Protein AF-A0A7J2YLG4-F1 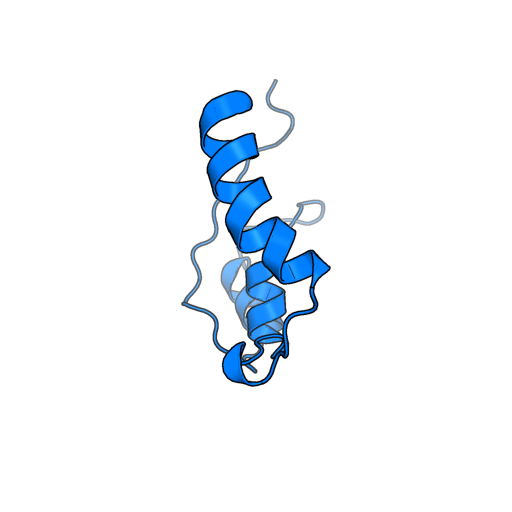(afdb_monomer)

Radius of gyration: 19.5 Å; Cα contacts (8 Å, |Δi|>4): 40; chains: 1; bounding box: 41×31×47 Å

Foldseek 3Di:
DPPDDDDDFDFDQAAAQDPVVVRQCVRCPPPDDPPDDDDDDPVSVCRPPNVDDDCVPDDDDPVNCCCVPPVVCPVCVPPVD

Secondary structure (DSSP, 8-state):
--S----PPP-PPP-TT--HHHHHHHHHTTT--TT------HHHHHHHTT----GGG----HHHHHIIIIIIIIIIIIII-

Sequence (81 aa):
MTKYKALAVVTKFWRSGENYIEEIVSGVSGKVVDGDFVVISEKALSTALNNIVDENWVKPSLGAKVIAKWWMPIVWGYFLG

pLDDT: mean 90.69, std 7.87, range [47.28, 96.31]

Nearest PDB structures (foldseek):
  1myp-assembly1_A  TM=3.721E-01  e=2.843E+00  Canis lupus familiaris

Solve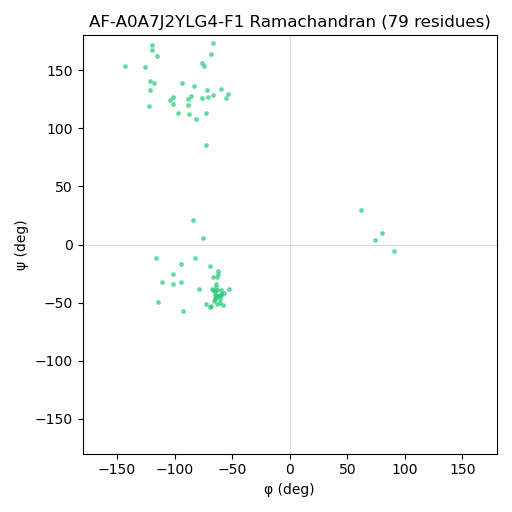nt-accessible surface area (backbone atoms only — not comparable to full-atom values): 5408 Å² total; per-residue (Å²): 133,80,92,71,82,90,79,90,74,81,72,80,88,83,46,69,69,45,69,57,67,61,53,49,50,66,52,43,60,94,76,69,59,94,90,63,85,89,86,76,59,67,67,61,53,38,36,23,70,52,68,72,74,71,67,88,78,58,81,77,49,74,66,54,50,45,42,65,67,45,43,51,57,49,47,37,59,70,73,66,105

Structure (mmCIF, N/CA/C/O backbone):
data_AF-A0A7J2YLG4-F1
#
_entry.id   AF-A0A7J2YLG4-F1
#
loop_
_atom_site.group_PDB
_atom_site.id
_atom_site.type_symbol
_atom_site.label_atom_id
_atom_site.label_alt_id
_atom_site.label_comp_id
_atom_site.label_asym_id
_atom_site.label_entity_id
_atom_site.label_seq_id
_atom_site.pdbx_PDB_ins_code
_atom_site.Cartn_x
_atom_site.Cartn_y
_atom_site.Cartn_z
_atom_site.occupancy
_atom_site.B_iso_or_equiv
_atom_site.auth_seq_id
_atom_site.auth_comp_id
_atom_site.auth_asym_id
_atom_site.auth_atom_id
_atom_site.pdbx_PDB_model_num
ATOM 1 N N . MET A 1 1 ? -25.926 20.295 5.460 1.00 47.28 1 MET A N 1
ATOM 2 C CA . MET A 1 1 ? -25.988 18.977 6.129 1.00 47.28 1 MET A CA 1
ATOM 3 C C . MET A 1 1 ? -24.844 18.132 5.602 1.00 47.28 1 MET A C 1
ATOM 5 O O . MET A 1 1 ? -24.872 17.762 4.436 1.00 47.28 1 MET A O 1
ATOM 9 N N . THR A 1 2 ? -23.816 17.868 6.400 1.00 55.62 2 THR A N 1
ATOM 10 C CA . THR A 1 2 ? -22.796 16.874 6.043 1.00 55.62 2 THR A CA 1
ATOM 11 C C . THR A 1 2 ? -23.345 15.496 6.390 1.00 55.62 2 THR A C 1
ATOM 13 O O . THR A 1 2 ? -23.527 15.170 7.556 1.00 55.62 2 THR A O 1
ATOM 16 N N . LYS A 1 3 ? -23.685 14.716 5.358 1.00 85.19 3 LYS A N 1
ATOM 17 C CA . LYS A 1 3 ? -24.309 13.387 5.487 1.00 85.19 3 LYS A CA 1
ATOM 18 C C . LYS A 1 3 ? -23.351 12.333 6.067 1.00 85.19 3 LYS A C 1
ATOM 20 O O . LYS A 1 3 ? -23.810 11.322 6.576 1.00 85.19 3 LYS A O 1
ATOM 25 N N . TYR A 1 4 ? -22.045 12.601 6.020 1.00 86.56 4 TYR A N 1
ATOM 26 C CA . TYR A 1 4 ? -20.985 11.740 6.538 1.00 86.56 4 TYR A CA 1
ATOM 27 C C . TYR A 1 4 ? -19.858 12.577 7.150 1.00 86.56 4 TYR A C 1
ATOM 29 O O . TYR A 1 4 ? -19.632 13.722 6.743 1.00 86.56 4 TYR A O 1
ATOM 37 N N . LYS A 1 5 ? -19.139 11.986 8.107 1.00 90.88 5 LYS A N 1
ATOM 38 C CA . LYS A 1 5 ? -17.925 12.536 8.718 1.00 90.88 5 LYS A CA 1
ATOM 39 C C . LYS A 1 5 ? -16.786 11.545 8.498 1.00 90.88 5 LYS A C 1
ATOM 41 O O . LYS A 1 5 ? -16.965 10.356 8.724 1.00 90.88 5 LYS A O 1
ATOM 46 N N . ALA A 1 6 ? -15.630 12.036 8.063 1.00 92.62 6 ALA A N 1
ATOM 47 C CA . ALA A 1 6 ? -14.434 11.214 7.918 1.00 92.62 6 ALA A CA 1
ATOM 48 C C . ALA A 1 6 ? -13.579 11.291 9.190 1.00 92.62 6 ALA A C 1
ATOM 50 O O . ALA A 1 6 ? -13.398 12.371 9.758 1.00 92.62 6 ALA A O 1
ATOM 51 N N . LEU A 1 7 ? -13.039 10.149 9.610 1.00 93.62 7 LEU A N 1
ATOM 52 C CA . LEU A 1 7 ? -12.067 10.036 10.692 1.00 93.62 7 LEU A CA 1
ATOM 53 C C . LEU A 1 7 ? -10.806 9.373 10.136 1.00 93.62 7 LEU A C 1
ATOM 55 O O . LEU A 1 7 ? -10.858 8.242 9.661 1.00 93.62 7 LEU A O 1
ATOM 59 N N . ALA A 1 8 ? -9.674 10.075 10.191 1.00 93.88 8 ALA A N 1
ATOM 60 C CA . ALA A 1 8 ? -8.393 9.495 9.809 1.00 93.88 8 ALA A CA 1
ATOM 61 C C . ALA A 1 8 ? -7.894 8.558 10.917 1.00 93.88 8 ALA A C 1
ATOM 63 O O . ALA A 1 8 ? -7.777 8.960 12.076 1.00 93.88 8 ALA A O 1
ATOM 64 N N . VAL A 1 9 ? -7.588 7.313 10.555 1.00 93.25 9 VAL A N 1
ATOM 65 C CA . VAL A 1 9 ? -7.017 6.315 11.464 1.00 93.25 9 VAL A CA 1
ATOM 66 C C . VAL A 1 9 ? -5.520 6.219 11.199 1.00 93.25 9 VAL A C 1
ATOM 68 O O . VAL A 1 9 ? -5.101 5.920 10.085 1.00 93.25 9 VAL A O 1
ATOM 71 N N . VAL A 1 10 ? -4.715 6.492 12.225 1.00 90.06 10 VAL A N 1
ATOM 72 C CA . VAL A 1 10 ? -3.257 6.349 12.162 1.00 90.06 10 VAL A CA 1
ATOM 73 C C . VAL A 1 10 ? -2.885 4.921 12.555 1.00 90.06 10 VAL A C 1
ATOM 75 O O . VAL A 1 10 ? -3.263 4.468 13.635 1.00 90.06 10 VAL A O 1
ATOM 78 N N . THR A 1 11 ? -2.145 4.238 11.685 1.00 89.56 11 THR A N 1
ATOM 79 C CA . THR A 1 11 ? -1.592 2.889 11.893 1.00 89.56 11 THR A CA 1
ATOM 80 C C . THR A 1 11 ? -0.067 2.930 11.809 1.00 89.56 11 THR A C 1
ATOM 82 O O . THR A 1 11 ? 0.510 3.947 11.406 1.00 89.56 11 THR A O 1
ATOM 85 N N . LYS A 1 12 ? 0.613 1.824 12.135 1.00 89.44 12 LYS A N 1
ATOM 86 C CA . LYS A 1 12 ? 2.044 1.698 11.807 1.00 89.44 12 LYS A CA 1
ATOM 87 C C . LYS A 1 12 ? 2.252 1.630 10.290 1.00 89.44 12 LYS A C 1
ATOM 89 O O . LYS A 1 12 ? 1.307 1.540 9.507 1.00 89.44 12 LYS A O 1
ATOM 94 N N . PHE A 1 13 ? 3.515 1.657 9.878 1.00 88.19 13 PHE A N 1
ATOM 95 C CA . PHE A 1 13 ? 3.905 1.391 8.499 1.00 88.19 13 PHE A CA 1
ATOM 96 C C . PHE A 1 13 ? 3.721 -0.095 8.165 1.00 88.19 13 PHE A C 1
ATOM 98 O O . PHE A 1 13 ? 4.252 -0.947 8.876 1.00 88.19 13 PHE A O 1
ATOM 105 N N . TRP A 1 14 ? 2.993 -0.393 7.089 1.00 90.88 14 TRP A N 1
ATOM 106 C CA . TRP A 1 14 ? 2.696 -1.766 6.676 1.00 90.88 14 TRP A CA 1
ATOM 107 C C . TRP A 1 14 ? 3.850 -2.341 5.862 1.00 90.88 14 TRP A C 1
ATOM 109 O O . TRP A 1 14 ? 4.385 -1.672 4.975 1.00 90.88 14 TRP A O 1
ATOM 119 N N . ARG A 1 15 ? 4.213 -3.593 6.138 1.00 90.69 15 ARG A N 1
ATOM 120 C CA . ARG A 1 15 ? 5.247 -4.319 5.392 1.00 90.69 15 ARG A CA 1
ATOM 121 C C . ARG A 1 15 ? 4.656 -5.510 4.652 1.00 90.69 15 ARG A C 1
ATOM 123 O O . ARG A 1 15 ? 3.560 -5.983 4.949 1.00 90.69 15 ARG A O 1
ATOM 130 N N . SER A 1 16 ? 5.425 -5.977 3.677 1.00 90.69 16 SER A N 1
ATOM 131 C CA . SER A 1 16 ? 5.117 -7.162 2.888 1.00 90.69 16 SER A CA 1
ATOM 132 C C . SER A 1 16 ? 4.888 -8.375 3.794 1.00 90.69 16 SER A C 1
ATOM 134 O O . SER A 1 16 ? 5.740 -8.680 4.629 1.00 90.69 16 SER A O 1
ATOM 136 N N . GLY A 1 17 ? 3.741 -9.045 3.647 1.00 88.31 17 GLY A N 1
ATOM 137 C CA . GLY A 1 17 ? 3.416 -10.274 4.372 1.00 88.31 17 GLY A CA 1
ATOM 138 C C . GLY A 1 17 ? 2.927 -10.074 5.808 1.00 88.31 17 GLY A C 1
ATOM 139 O O . GLY A 1 17 ? 2.810 -11.053 6.541 1.00 88.31 17 GLY A O 1
ATOM 140 N N . GLU A 1 18 ? 2.644 -8.840 6.232 1.00 88.12 18 GLU A N 1
ATOM 141 C CA . GLU A 1 18 ? 2.037 -8.586 7.542 1.00 88.12 18 GLU A CA 1
ATOM 142 C C . GLU A 1 18 ? 0.540 -8.941 7.581 1.00 88.12 18 GLU A C 1
ATOM 144 O O . GLU A 1 18 ? -0.173 -8.875 6.576 1.00 88.12 18 GLU A O 1
ATOM 149 N N . ASN A 1 19 ? 0.040 -9.274 8.778 1.00 91.50 19 ASN A N 1
ATOM 150 C CA . ASN A 1 19 ? -1.382 -9.511 9.018 1.00 91.50 19 ASN A CA 1
ATOM 151 C C . ASN A 1 19 ? -2.168 -8.190 8.996 1.00 91.50 19 ASN A C 1
ATOM 153 O O . ASN A 1 19 ? -2.422 -7.565 10.026 1.00 91.50 19 ASN A O 1
ATOM 157 N N . TYR A 1 20 ? -2.562 -7.768 7.798 1.00 91.69 20 TYR A N 1
ATOM 158 C CA . TYR A 1 20 ? -3.315 -6.533 7.594 1.00 91.69 20 TYR A CA 1
ATOM 159 C C . TYR A 1 20 ? -4.692 -6.541 8.267 1.00 91.69 20 TYR A C 1
ATOM 161 O O . TYR A 1 20 ? -5.181 -5.478 8.633 1.00 91.69 20 TYR A O 1
ATOM 169 N N . ILE A 1 21 ? -5.324 -7.707 8.456 1.00 93.44 21 ILE A N 1
ATOM 170 C CA .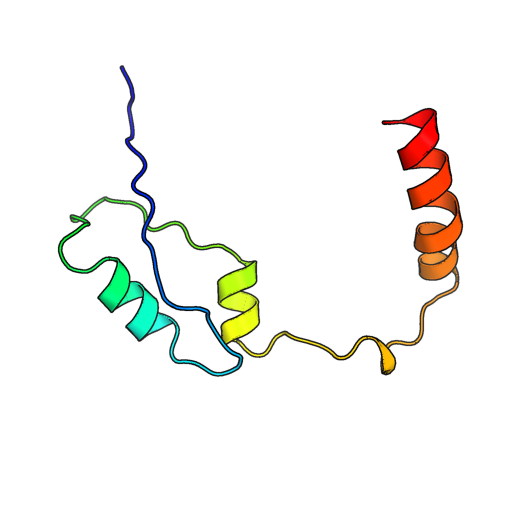 ILE A 1 21 ? -6.647 -7.796 9.092 1.00 93.44 21 ILE A CA 1
ATOM 171 C C . ILE A 1 21 ? -6.547 -7.364 10.553 1.00 93.44 21 ILE A C 1
ATOM 173 O O . ILE A 1 21 ? -7.326 -6.529 11.006 1.00 93.44 21 ILE A O 1
ATOM 177 N N . GLU A 1 22 ? -5.566 -7.896 11.277 1.00 93.69 22 GLU A N 1
ATOM 178 C CA . GLU A 1 22 ? -5.327 -7.547 12.678 1.00 93.69 22 GLU A CA 1
ATOM 179 C C . GLU A 1 22 ? -4.948 -6.068 12.841 1.00 93.69 22 GLU A C 1
ATOM 181 O O . GLU A 1 22 ? -5.448 -5.393 13.742 1.00 93.69 22 GLU A O 1
ATOM 186 N N . GLU A 1 23 ? -4.145 -5.526 11.924 1.00 92.50 23 GLU A N 1
ATOM 187 C CA . GLU A 1 23 ? -3.793 -4.102 11.913 1.00 92.50 23 GLU A CA 1
ATOM 188 C C . GLU A 1 23 ? -5.015 -3.202 11.656 1.00 92.50 23 GLU A C 1
ATOM 190 O O . GLU A 1 23 ? -5.203 -2.194 12.337 1.00 92.50 23 GLU A O 1
ATOM 195 N N . ILE A 1 24 ? -5.894 -3.573 10.718 1.00 94.00 24 ILE A N 1
ATOM 196 C CA . ILE A 1 24 ? -7.138 -2.832 10.460 1.00 94.00 24 ILE A CA 1
ATOM 197 C C . ILE A 1 24 ? -8.032 -2.878 11.696 1.00 94.00 24 ILE A C 1
ATOM 199 O O . ILE A 1 24 ? -8.480 -1.831 12.163 1.00 94.00 24 ILE A O 1
ATOM 203 N N . VAL A 1 25 ? -8.283 -4.077 12.232 1.00 94.31 25 VAL A N 1
ATOM 204 C CA . VAL A 1 25 ? -9.180 -4.280 13.377 1.00 94.31 25 VAL A CA 1
ATOM 205 C C . VAL A 1 25 ? -8.671 -3.517 14.593 1.00 94.31 25 VAL A C 1
ATOM 207 O O . VAL A 1 25 ? -9.440 -2.785 15.211 1.00 94.31 25 VAL A O 1
ATOM 210 N N . SER A 1 26 ? -7.380 -3.615 14.912 1.00 94.06 26 SER A N 1
ATOM 211 C CA . SER A 1 26 ? -6.780 -2.868 16.024 1.00 94.06 26 SER A CA 1
ATOM 212 C C . SER A 1 26 ? -6.820 -1.352 15.801 1.00 94.06 26 SER A C 1
ATOM 214 O O . SER A 1 26 ? -7.090 -0.603 16.741 1.00 94.06 26 SER A O 1
ATOM 216 N N . GLY A 1 27 ? -6.642 -0.886 14.561 1.00 93.25 27 GLY A N 1
ATOM 217 C CA . GLY A 1 27 ? -6.712 0.529 14.206 1.00 93.25 27 GLY A CA 1
ATOM 218 C C . GLY A 1 27 ? -8.108 1.141 14.357 1.00 93.25 27 GLY A C 1
ATOM 219 O O . GLY A 1 27 ? -8.221 2.288 14.810 1.00 93.25 27 GLY A O 1
ATOM 220 N N . VAL A 1 28 ? -9.163 0.403 13.993 1.00 95.06 28 VAL A N 1
ATOM 221 C CA . VAL A 1 28 ? -10.561 0.885 14.012 1.00 95.06 28 VAL A CA 1
ATOM 222 C C . VAL A 1 28 ? -11.318 0.537 15.293 1.00 95.06 28 VAL A C 1
ATOM 224 O O . VAL A 1 28 ? -12.353 1.145 15.567 1.00 95.06 28 VAL A O 1
ATOM 227 N N . SER A 1 29 ? -10.817 -0.411 16.090 1.00 93.62 29 SER A N 1
ATOM 228 C CA . SER A 1 29 ? -11.463 -0.841 17.333 1.00 93.62 29 SER A CA 1
ATOM 229 C C . SER A 1 29 ? -11.737 0.348 18.259 1.00 93.62 29 SER A C 1
ATOM 231 O O . SER A 1 29 ? -10.869 1.187 18.509 1.00 93.62 29 SER A O 1
ATOM 233 N N . GLY A 1 30 ? -12.982 0.449 18.730 1.00 93.31 30 GLY A N 1
ATOM 234 C CA . GLY A 1 30 ? -13.449 1.544 19.584 1.00 93.31 30 GLY A CA 1
ATOM 235 C C . GLY A 1 30 ? -13.675 2.889 18.878 1.00 93.31 30 GLY A C 1
ATOM 236 O O . GLY A 1 30 ? -13.993 3.864 19.556 1.00 93.31 30 GLY A O 1
ATOM 237 N N . LYS A 1 31 ? -13.521 2.971 17.547 1.00 92.94 31 LYS A N 1
ATOM 238 C CA . LYS A 1 31 ? -13.708 4.208 16.756 1.00 92.94 31 LYS A CA 1
ATOM 239 C C . LYS A 1 31 ? -14.860 4.147 15.751 1.00 92.94 31 LYS A C 1
ATOM 241 O O . LYS A 1 31 ? -15.198 5.186 15.190 1.00 92.94 31 LYS A O 1
ATOM 246 N N . VAL A 1 32 ? -15.419 2.962 15.508 1.00 94.06 32 VAL A N 1
ATOM 247 C CA . VAL A 1 32 ? -16.461 2.710 14.500 1.00 94.06 32 VAL A CA 1
ATOM 248 C C . VAL A 1 32 ? -17.676 2.034 15.129 1.00 94.06 32 VAL A C 1
ATOM 250 O O . VAL A 1 32 ? -17.542 1.319 16.126 1.00 94.06 32 VAL A O 1
ATOM 253 N N . VAL A 1 33 ? -18.849 2.250 14.541 1.00 94.31 33 VAL A N 1
ATOM 254 C CA . VAL A 1 33 ? -20.106 1.577 14.899 1.00 94.31 33 VAL A CA 1
ATOM 255 C C . VAL A 1 33 ? -20.670 0.798 13.710 1.00 94.31 33 VAL A C 1
ATOM 257 O O . VAL A 1 33 ? -20.213 0.941 12.577 1.00 94.31 33 VAL A O 1
ATOM 260 N N . ASP A 1 34 ? -21.660 -0.057 13.970 1.00 94.62 34 ASP A N 1
ATOM 261 C CA . ASP A 1 34 ? -22.341 -0.788 12.902 1.00 94.62 34 ASP A CA 1
ATOM 262 C C . ASP A 1 34 ? -22.994 0.182 11.901 1.00 94.62 34 ASP A C 1
ATOM 264 O O . ASP A 1 34 ? -23.636 1.161 12.291 1.00 94.62 34 ASP A O 1
ATOM 268 N N . GLY A 1 35 ? -22.793 -0.075 10.608 1.00 92.31 35 GLY A N 1
ATOM 269 C CA . GLY A 1 35 ? -23.211 0.811 9.516 1.00 92.31 35 GLY A CA 1
ATOM 270 C C . GLY A 1 35 ? -22.176 1.855 9.071 1.00 92.31 35 GLY A C 1
ATOM 271 O O . GLY A 1 35 ? -22.411 2.527 8.063 1.00 92.31 35 GLY A O 1
ATOM 272 N N . ASP A 1 36 ? -21.032 1.976 9.754 1.00 93.94 36 ASP A N 1
ATOM 273 C CA . ASP A 1 36 ? -19.919 2.813 9.295 1.00 93.94 36 ASP A CA 1
ATOM 274 C C . ASP A 1 36 ? -19.133 2.164 8.145 1.00 93.94 36 ASP A C 1
ATOM 276 O O . ASP A 1 36 ? -19.071 0.943 7.989 1.00 93.94 36 ASP A O 1
ATOM 280 N N . PHE A 1 37 ? -18.464 3.003 7.351 1.00 93.81 37 PHE A N 1
ATOM 281 C CA . PHE A 1 37 ? -17.591 2.558 6.268 1.00 93.81 37 PHE A CA 1
ATOM 282 C C . PHE A 1 37 ? -16.123 2.629 6.676 1.00 93.81 37 PHE A C 1
ATOM 284 O O . PHE A 1 37 ? -15.616 3.690 7.045 1.00 93.81 37 PHE A O 1
ATOM 291 N N . VAL A 1 38 ? -15.414 1.514 6.511 1.00 94.50 38 VAL A N 1
ATOM 292 C CA . VAL A 1 38 ? -13.955 1.465 6.626 1.00 94.50 38 VAL A CA 1
ATOM 293 C C . VAL A 1 38 ? -13.357 1.560 5.226 1.00 94.50 38 VAL A C 1
ATOM 295 O O . VAL A 1 38 ? -13.529 0.664 4.402 1.00 94.50 38 VAL A O 1
ATOM 298 N N . VAL A 1 39 ? -12.659 2.661 4.948 1.00 94.38 39 VAL A N 1
ATOM 299 C CA . VAL A 1 39 ? -12.000 2.905 3.659 1.00 94.38 39 VAL A CA 1
ATOM 300 C C . VAL A 1 39 ? -10.505 2.672 3.816 1.00 94.38 39 VAL A C 1
ATOM 302 O O . VAL A 1 39 ? -9.861 3.287 4.664 1.00 94.38 39 VAL A O 1
ATOM 305 N N . ILE A 1 40 ? -9.951 1.789 2.989 1.00 93.75 40 ILE A N 1
ATOM 306 C CA . ILE A 1 40 ? -8.537 1.403 3.022 1.00 93.75 40 ILE A CA 1
ATOM 307 C C . ILE A 1 40 ? -7.921 1.717 1.661 1.00 93.75 40 ILE A C 1
ATOM 309 O O . ILE A 1 40 ? -8.546 1.514 0.621 1.00 93.75 40 ILE A O 1
ATOM 313 N N . SER A 1 41 ? -6.683 2.211 1.658 1.00 92.38 41 SER A N 1
ATOM 314 C CA . SER A 1 41 ? -5.936 2.405 0.418 1.00 92.38 41 SER A CA 1
ATOM 315 C C . SER A 1 41 ? -5.613 1.056 -0.221 1.00 92.38 41 SER A C 1
ATOM 317 O O . SER A 1 41 ? -4.999 0.199 0.416 1.00 92.38 41 SER A O 1
ATOM 319 N N . GLU A 1 42 ? -5.936 0.899 -1.504 1.00 94.44 42 GLU A N 1
ATOM 320 C CA . GLU A 1 42 ? -5.535 -0.271 -2.294 1.00 94.44 42 GLU A CA 1
ATOM 321 C C . GLU A 1 42 ? -4.021 -0.515 -2.206 1.00 94.44 42 GLU A C 1
ATOM 323 O O . GLU A 1 42 ? -3.577 -1.650 -2.062 1.00 94.44 42 GLU A O 1
ATOM 328 N N . LYS A 1 43 ? -3.219 0.558 -2.192 1.00 91.75 43 LYS A N 1
ATOM 329 C CA . LYS A 1 43 ? -1.762 0.465 -2.056 1.00 91.75 43 LYS A CA 1
ATOM 330 C C . LYS A 1 43 ? -1.349 -0.214 -0.747 1.00 91.75 43 LYS A C 1
ATOM 332 O O . LYS A 1 43 ? -0.438 -1.033 -0.767 1.00 91.75 43 LYS A O 1
ATOM 337 N N . ALA A 1 44 ? -1.998 0.108 0.373 1.00 91.19 44 ALA A N 1
ATOM 338 C CA . ALA A 1 44 ? -1.684 -0.514 1.660 1.00 91.19 44 ALA A CA 1
ATOM 339 C C . ALA A 1 44 ? -1.992 -2.018 1.632 1.00 91.19 44 ALA A C 1
ATOM 341 O O . ALA A 1 44 ? -1.157 -2.830 2.030 1.00 91.19 44 ALA A O 1
ATOM 342 N N . LEU A 1 45 ? -3.147 -2.388 1.071 1.00 93.50 45 LEU A N 1
ATOM 343 C CA . LEU A 1 45 ? -3.535 -3.786 0.906 1.00 93.50 45 LEU A CA 1
ATOM 344 C C . LEU A 1 45 ? -2.573 -4.536 -0.031 1.00 93.50 45 LEU A C 1
ATOM 346 O O . LEU A 1 45 ? -2.122 -5.626 0.298 1.00 93.50 45 LEU A O 1
ATOM 350 N N . SER A 1 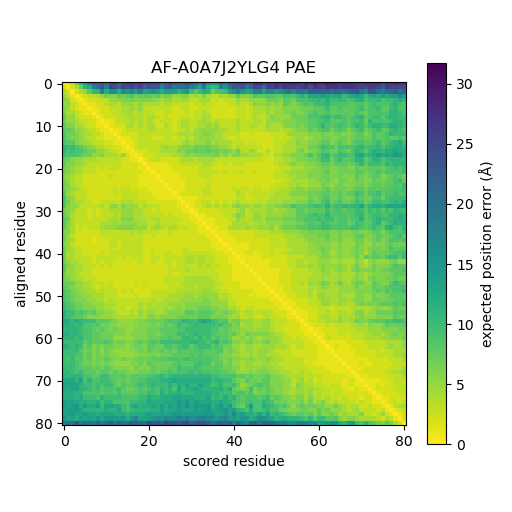46 ? -2.199 -3.929 -1.157 1.00 94.06 46 SER A N 1
ATOM 351 C CA . SER A 1 46 ? -1.252 -4.483 -2.132 1.00 94.06 46 SER A CA 1
ATOM 352 C C . SER A 1 46 ? 0.124 -4.760 -1.511 1.00 94.06 46 SER A C 1
ATOM 354 O O . SER A 1 46 ? 0.680 -5.845 -1.688 1.00 94.06 46 SER A O 1
ATOM 356 N N . THR A 1 47 ? 0.632 -3.829 -0.694 1.00 94.31 47 THR A N 1
ATOM 357 C CA . THR A 1 47 ? 1.856 -4.021 0.099 1.00 94.31 47 THR A CA 1
ATOM 358 C C . THR A 1 47 ? 1.733 -5.234 1.018 1.00 94.31 47 THR A C 1
ATOM 360 O O . THR A 1 47 ? 2.587 -6.113 0.967 1.00 94.31 47 THR A O 1
ATOM 363 N N . ALA A 1 48 ? 0.674 -5.328 1.829 1.00 93.25 48 ALA A N 1
ATOM 364 C CA . ALA A 1 48 ? 0.509 -6.443 2.765 1.00 93.25 48 ALA A CA 1
ATOM 365 C C . ALA A 1 48 ? 0.340 -7.801 2.060 1.00 93.25 48 ALA A C 1
ATOM 367 O O . ALA A 1 48 ? 0.855 -8.809 2.539 1.00 93.25 48 ALA A O 1
ATOM 368 N N . LEU A 1 49 ? -0.305 -7.817 0.890 1.00 93.88 49 LEU A N 1
ATOM 369 C CA . LEU A 1 49 ? -0.512 -9.009 0.061 1.00 93.88 49 LEU A CA 1
ATOM 370 C C . LEU A 1 49 ? 0.736 -9.472 -0.715 1.00 93.88 49 LEU A C 1
ATOM 372 O O . LEU A 1 49 ? 0.632 -10.414 -1.495 1.00 93.88 49 LEU A O 1
ATOM 376 N N . ASN A 1 50 ? 1.909 -8.864 -0.504 1.00 93.25 50 ASN A N 1
ATOM 377 C CA . ASN A 1 50 ? 3.145 -9.162 -1.243 1.00 93.25 50 ASN A CA 1
ATOM 378 C C . ASN A 1 50 ? 3.064 -8.889 -2.758 1.00 93.25 50 ASN A C 1
ATOM 380 O O . ASN A 1 50 ? 3.783 -9.507 -3.536 1.00 93.25 50 ASN A O 1
ATOM 384 N N . ASN A 1 51 ? 2.251 -7.926 -3.197 1.00 93.00 51 ASN A N 1
ATOM 385 C CA . ASN A 1 51 ? 2.152 -7.550 -4.615 1.00 93.00 51 ASN A CA 1
ATOM 386 C C . ASN A 1 51 ? 3.243 -6.553 -5.058 1.00 93.00 51 ASN A C 1
ATOM 388 O O . ASN A 1 51 ? 3.086 -5.841 -6.051 1.00 93.00 51 ASN A O 1
ATOM 392 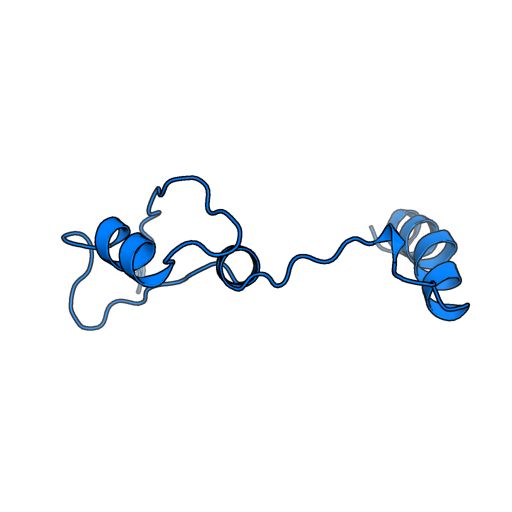N N . ILE A 1 52 ? 4.349 -6.470 -4.317 1.00 91.81 52 ILE A N 1
ATOM 393 C CA . ILE A 1 52 ? 5.497 -5.637 -4.674 1.00 91.81 52 ILE A CA 1
ATOM 394 C C . ILE A 1 52 ? 6.388 -6.438 -5.620 1.00 91.81 52 ILE A C 1
ATOM 396 O O . ILE A 1 52 ? 6.776 -7.563 -5.313 1.00 91.81 52 ILE A O 1
ATOM 400 N N . VAL A 1 53 ? 6.728 -5.847 -6.763 1.00 92.06 53 VAL A N 1
ATOM 401 C CA . VAL A 1 53 ? 7.563 -6.473 -7.793 1.00 92.06 53 VAL A CA 1
ATOM 402 C C . VAL A 1 53 ? 8.840 -5.662 -7.976 1.00 92.06 53 VAL A C 1
ATOM 404 O O . VAL A 1 53 ? 8.799 -4.434 -7.988 1.00 92.06 53 VAL A O 1
ATOM 407 N N . ASP A 1 54 ? 9.968 -6.354 -8.138 1.00 92.94 54 ASP A N 1
ATOM 408 C CA . ASP A 1 54 ? 11.220 -5.730 -8.564 1.00 92.94 54 ASP A CA 1
ATOM 409 C C . ASP A 1 54 ? 11.138 -5.368 -10.054 1.00 92.94 54 ASP A C 1
ATOM 411 O O . ASP A 1 54 ? 11.084 -6.234 -10.934 1.00 92.94 54 ASP A O 1
ATOM 415 N N . GLU A 1 55 ? 11.135 -4.069 -10.343 1.00 92.31 55 GLU A N 1
ATOM 416 C CA . GLU A 1 55 ? 11.060 -3.541 -11.706 1.00 92.31 55 GLU A CA 1
ATOM 417 C C . GLU A 1 55 ? 12.256 -3.962 -12.571 1.00 92.31 55 GLU A C 1
ATOM 419 O O . GLU A 1 55 ? 12.124 -4.038 -13.794 1.00 92.31 55 GLU A O 1
ATOM 424 N N . ASN A 1 56 ? 13.398 -4.316 -11.969 1.00 94.12 56 ASN A N 1
ATOM 425 C CA . ASN A 1 56 ? 14.575 -4.777 -12.709 1.00 94.12 56 ASN A CA 1
ATOM 426 C C . ASN A 1 56 ? 14.312 -6.069 -13.494 1.00 94.12 56 ASN A C 1
ATOM 428 O O . ASN A 1 56 ? 14.980 -6.337 -14.495 1.00 94.12 56 ASN A O 1
ATOM 432 N N . TRP A 1 57 ? 13.346 -6.882 -13.062 1.00 94.56 57 TRP A N 1
ATOM 433 C CA . TRP A 1 57 ? 12.980 -8.123 -13.747 1.00 94.56 57 TRP A CA 1
ATOM 434 C C . TRP A 1 57 ? 12.023 -7.893 -14.921 1.00 94.56 57 TRP A C 1
ATOM 436 O O . TRP A 1 57 ? 11.818 -8.789 -15.745 1.00 94.56 57 TRP A O 1
ATOM 446 N N . VAL A 1 58 ? 11.455 -6.693 -15.045 1.00 93.06 58 VAL A N 1
ATOM 447 C CA . VAL A 1 58 ? 10.472 -6.364 -16.075 1.00 93.06 58 VAL A CA 1
ATOM 448 C C . VAL A 1 58 ? 11.181 -5.879 -17.339 1.00 93.06 58 VAL A C 1
ATOM 450 O O . VAL A 1 58 ? 11.867 -4.860 -17.350 1.00 93.06 58 VAL A O 1
ATOM 453 N N . LYS A 1 59 ? 10.982 -6.583 -18.460 1.00 94.69 59 LYS A N 1
ATOM 454 C CA . LYS A 1 59 ? 11.481 -6.142 -19.773 1.00 94.69 59 LYS A CA 1
ATOM 455 C C . LYS A 1 59 ? 10.456 -5.221 -20.445 1.00 94.69 59 LYS A C 1
ATOM 457 O O . LYS A 1 59 ? 9.396 -5.703 -20.849 1.00 94.69 59 LYS A O 1
ATOM 462 N N . PRO A 1 60 ? 10.749 -3.919 -20.624 1.00 93.69 60 PRO A N 1
ATOM 463 C CA . PRO A 1 60 ? 9.779 -2.988 -21.183 1.00 93.69 60 PRO A CA 1
ATOM 464 C C . PRO A 1 60 ? 9.565 -3.232 -22.679 1.00 93.69 60 PRO A C 1
ATOM 466 O O . PRO A 1 60 ? 10.520 -3.304 -23.464 1.00 93.69 60 PRO A O 1
ATOM 469 N N . SER A 1 61 ? 8.295 -3.281 -23.081 1.00 95.94 61 SER A N 1
ATOM 470 C CA . SER A 1 61 ? 7.896 -3.323 -24.487 1.00 95.94 61 SER A CA 1
ATOM 471 C C . SER A 1 61 ? 8.200 -1.996 -25.195 1.00 95.94 61 SER A C 1
ATOM 473 O O . SER A 1 61 ? 8.429 -0.962 -24.562 1.00 95.94 61 SER A O 1
ATOM 475 N N . LEU A 1 62 ? 8.197 -2.001 -26.533 1.00 95.25 62 LEU A N 1
ATOM 476 C CA . LEU A 1 62 ? 8.387 -0.774 -27.317 1.00 95.25 62 LEU A CA 1
ATOM 477 C C . LEU A 1 62 ? 7.336 0.291 -26.966 1.00 95.25 62 LEU A C 1
ATOM 479 O O . LEU A 1 62 ? 7.694 1.447 -26.761 1.00 95.25 62 LEU A O 1
ATOM 483 N N . GLY A 1 63 ? 6.071 -0.110 -26.804 1.00 96.31 63 GLY A N 1
ATOM 484 C CA . GLY A 1 63 ? 4.995 0.789 -26.382 1.00 96.31 63 GLY A CA 1
ATOM 485 C C . GLY A 1 63 ? 5.239 1.391 -24.997 1.00 96.31 63 GLY A C 1
ATOM 486 O O . GLY A 1 63 ? 5.133 2.603 -24.834 1.00 96.31 63 GLY A O 1
ATOM 487 N N . ALA A 1 64 ? 5.670 0.579 -24.024 1.00 94.81 64 ALA A N 1
ATOM 488 C CA . ALA A 1 64 ? 6.008 1.069 -22.686 1.00 94.81 64 ALA A CA 1
ATOM 489 C C . ALA A 1 64 ? 7.129 2.122 -22.728 1.00 94.81 64 ALA A C 1
ATOM 491 O O . ALA A 1 64 ? 7.051 3.143 -22.048 1.00 94.81 64 ALA A O 1
ATOM 492 N N . LYS A 1 65 ? 8.141 1.927 -23.586 1.00 94.75 65 LYS A N 1
ATOM 493 C CA . LYS A 1 65 ? 9.221 2.908 -23.785 1.00 94.75 65 LYS A CA 1
ATOM 494 C C . LYS A 1 65 ? 8.716 4.218 -24.392 1.00 94.75 65 LYS A C 1
ATOM 496 O O . LYS A 1 65 ? 9.180 5.276 -23.977 1.00 94.75 65 LYS A O 1
ATOM 501 N N . VAL A 1 66 ? 7.794 4.161 -25.356 1.00 95.31 66 VAL A N 1
ATOM 502 C CA . VAL A 1 66 ? 7.190 5.359 -25.968 1.00 95.31 66 VAL A CA 1
ATOM 503 C C . VAL A 1 66 ? 6.377 6.133 -24.935 1.00 95.31 66 VAL A C 1
ATOM 505 O O . VAL A 1 66 ? 6.560 7.343 -24.798 1.00 95.31 66 VAL A O 1
ATOM 508 N N . ILE A 1 67 ? 5.545 5.434 -24.159 1.00 94.62 67 ILE A N 1
ATOM 509 C CA . ILE A 1 67 ? 4.739 6.058 -23.107 1.00 94.62 67 ILE A CA 1
ATOM 510 C C . ILE A 1 67 ? 5.648 6.731 -22.073 1.00 94.62 67 ILE A C 1
ATOM 512 O O . ILE A 1 67 ? 5.486 7.915 -21.784 1.00 94.62 67 ILE A O 1
ATOM 516 N N . ALA A 1 68 ? 6.647 6.004 -21.568 1.00 93.38 68 ALA A N 1
ATOM 517 C CA . ALA A 1 68 ? 7.526 6.493 -20.511 1.00 93.38 68 ALA A CA 1
ATOM 518 C C . ALA A 1 68 ? 8.429 7.658 -20.952 1.00 93.38 68 ALA A C 1
ATOM 520 O O . ALA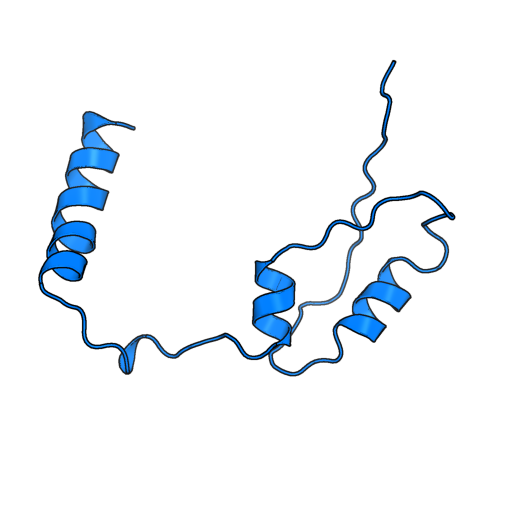 A 1 68 ? 8.659 8.574 -20.168 1.00 93.38 68 ALA A O 1
ATOM 521 N N . LYS A 1 69 ? 8.959 7.640 -22.184 1.00 91.88 69 LYS A N 1
ATOM 522 C CA . LYS A 1 69 ? 9.960 8.629 -22.631 1.00 91.88 69 LYS A CA 1
ATOM 523 C C . LYS A 1 69 ? 9.380 9.831 -23.369 1.00 91.88 69 LYS A C 1
ATOM 525 O O . LYS A 1 69 ? 9.965 10.903 -23.295 1.00 91.88 69 LYS A O 1
ATOM 530 N N . TRP A 1 70 ? 8.286 9.653 -24.105 1.00 90.44 70 TRP A N 1
ATOM 531 C CA . TRP A 1 70 ? 7.747 10.695 -24.984 1.00 90.44 70 TRP A CA 1
ATOM 532 C C . TRP A 1 70 ? 6.380 11.170 -24.511 1.00 90.44 70 TRP A C 1
ATOM 534 O O . TRP A 1 70 ? 6.168 12.366 -24.354 1.00 90.44 70 TRP A O 1
ATOM 544 N N . TRP A 1 71 ? 5.460 10.246 -24.235 1.00 92.44 71 TRP A N 1
ATOM 545 C CA . TRP A 1 71 ? 4.086 10.616 -23.898 1.00 92.44 71 TRP A CA 1
ATOM 546 C C . TRP A 1 71 ? 3.978 11.313 -22.535 1.00 92.44 71 TRP A C 1
ATOM 548 O O . TRP A 1 71 ? 3.457 12.422 -22.453 1.00 92.44 71 TRP A O 1
ATOM 558 N N . MET A 1 72 ? 4.500 10.697 -21.469 1.00 91.25 72 MET A N 1
ATOM 559 C CA . MET A 1 72 ? 4.409 11.256 -20.112 1.00 91.25 72 MET A CA 1
ATOM 560 C C . MET A 1 72 ? 5.178 12.577 -19.938 1.00 91.25 72 MET A C 1
ATOM 562 O O . MET A 1 72 ? 4.606 13.517 -19.392 1.00 91.25 72 MET A O 1
ATOM 566 N N . PRO A 1 73 ? 6.433 12.722 -20.406 1.00 90.50 73 PRO A N 1
ATOM 567 C CA . PRO A 1 73 ? 7.177 13.957 -20.165 1.00 90.50 73 PRO A CA 1
ATOM 568 C C . PRO A 1 73 ? 6.766 15.091 -21.107 1.00 90.50 73 PRO A C 1
ATOM 570 O O . PRO A 1 73 ? 6.716 16.238 -20.681 1.00 90.50 73 PRO A O 1
ATOM 573 N N . ILE A 1 74 ? 6.490 14.790 -22.384 1.00 90.12 74 ILE A N 1
ATOM 574 C CA . ILE A 1 74 ? 6.295 15.818 -23.418 1.00 90.12 74 ILE A CA 1
ATOM 575 C C . ILE A 1 74 ? 4.818 16.177 -23.542 1.00 90.12 74 ILE A C 1
ATOM 577 O O . ILE A 1 74 ? 4.443 17.334 -23.388 1.00 90.12 74 ILE A O 1
ATOM 581 N N . VAL A 1 75 ? 3.971 15.185 -23.820 1.00 89.38 75 VAL A N 1
ATOM 582 C CA . VAL A 1 75 ? 2.549 15.430 -24.097 1.00 89.38 75 VAL A CA 1
ATOM 583 C C . VAL A 1 75 ? 1.819 15.808 -22.815 1.00 89.38 75 VAL A C 1
ATOM 585 O O . VAL A 1 75 ? 1.182 16.856 -22.766 1.00 89.38 75 VAL A O 1
ATOM 588 N N . TRP A 1 76 ? 1.959 15.013 -21.753 1.00 87.19 76 TRP A N 1
ATOM 589 C CA . TRP A 1 76 ? 1.344 15.368 -20.475 1.00 87.19 76 TRP A CA 1
ATOM 590 C C . TRP A 1 76 ? 2.005 16.598 -19.844 1.00 87.19 76 TRP A C 1
ATOM 592 O O . TRP A 1 76 ? 1.315 17.579 -19.592 1.00 87.19 76 TRP A O 1
ATOM 602 N N . GLY A 1 77 ? 3.332 16.588 -19.681 1.00 85.25 77 GLY A N 1
ATOM 603 C CA . GLY A 1 77 ? 4.048 17.644 -18.956 1.00 85.25 77 GLY A CA 1
ATOM 604 C C . GLY A 1 77 ? 4.047 19.039 -19.597 1.00 85.25 77 GLY A C 1
ATOM 605 O O . GLY A 1 77 ? 4.141 20.021 -18.867 1.00 85.25 77 GLY A O 1
ATOM 606 N N . TYR A 1 78 ? 3.940 19.162 -20.927 1.00 84.75 78 TYR A N 1
ATOM 607 C CA . TYR A 1 78 ? 3.950 20.477 -21.593 1.00 84.75 78 TYR A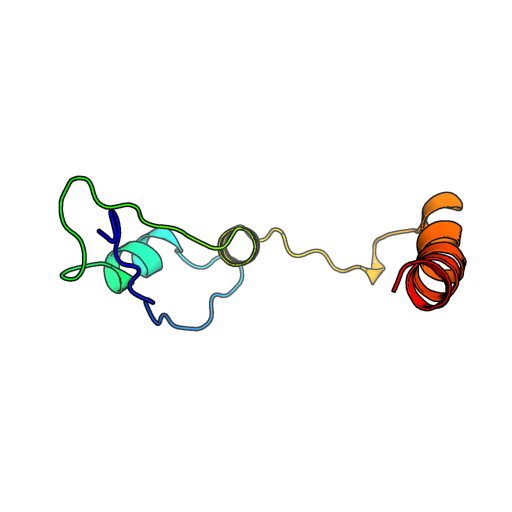 CA 1
ATOM 608 C C . TYR A 1 78 ? 2.611 20.877 -22.211 1.00 84.75 78 TYR A C 1
ATOM 610 O O . TYR A 1 78 ? 2.322 22.070 -22.268 1.00 84.75 78 TYR A O 1
ATOM 618 N N . PHE A 1 79 ? 1.812 19.924 -22.704 1.00 84.44 79 PHE A N 1
ATOM 619 C CA . PHE A 1 79 ? 0.577 20.252 -23.425 1.00 84.44 79 PHE A CA 1
ATOM 620 C C . PHE A 1 79 ? -0.686 20.099 -22.582 1.00 84.44 79 PHE A C 1
ATOM 622 O O . PHE A 1 79 ? -1.632 20.85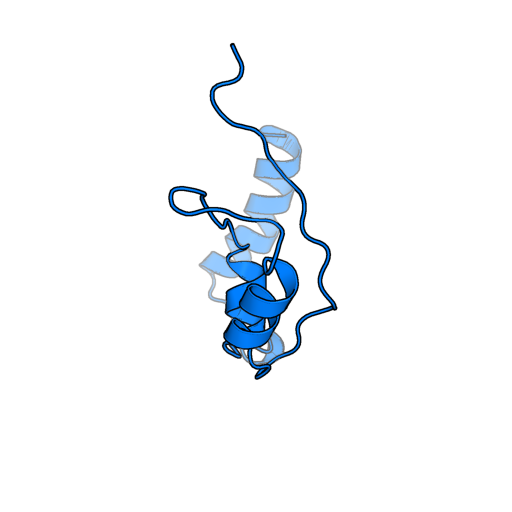3 -22.799 1.00 84.44 79 PHE A O 1
ATOM 629 N N . LEU A 1 80 ? -0.730 19.131 -21.662 1.00 82.44 80 LEU A N 1
ATOM 630 C CA . LEU A 1 80 ? -1.942 18.838 -20.887 1.00 82.44 80 LEU A CA 1
ATOM 631 C C . LEU A 1 80 ? -1.912 19.409 -19.465 1.00 82.44 80 LEU A C 1
ATOM 633 O O . LEU A 1 80 ? -2.986 19.712 -18.949 1.00 82.44 80 LEU A O 1
ATOM 637 N N . GLY A 1 81 ? -0.720 19.626 -18.895 1.00 57.53 81 GLY A N 1
ATOM 638 C CA . GLY A 1 81 ? -0.545 20.159 -17.539 1.00 57.53 81 GLY A CA 1
ATOM 639 C C . GLY A 1 81 ? -0.680 19.080 -16.479 1.00 57.53 81 GLY A C 1
ATOM 640 O O . GLY A 1 81 ? -1.821 18.635 -16.230 1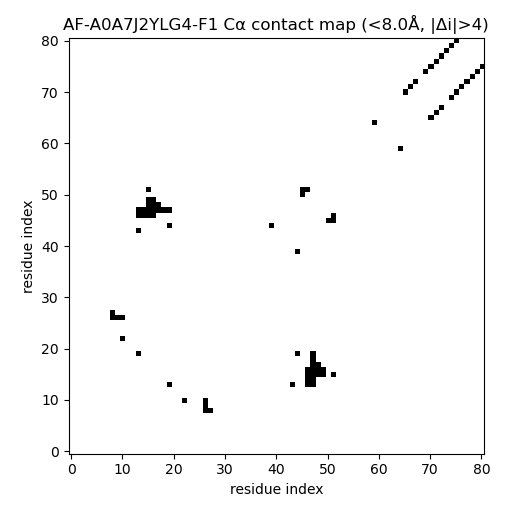.00 57.53 81 GLY A O 1
#

Mean predicted aligned error: 6.0 Å